Protein AF-A0A3M1EL61-F1 (afdb_monomer_lite)

Structure (mmCIF, N/CA/C/O backbone):
data_AF-A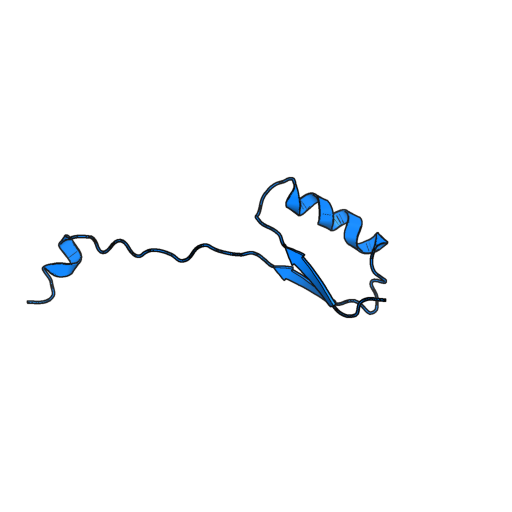0A3M1EL61-F1
#
_entry.id   AF-A0A3M1EL61-F1
#
loop_
_atom_site.group_PDB
_atom_site.id
_atom_site.type_symbol
_atom_site.label_atom_id
_atom_site.label_alt_id
_atom_site.label_comp_id
_atom_site.label_asym_id
_atom_site.label_entity_id
_atom_site.label_seq_id
_atom_site.pdbx_PDB_ins_code
_atom_site.Cartn_x
_atom_site.Cartn_y
_atom_site.Cartn_z
_atom_site.occupancy
_atom_site.B_iso_or_equiv
_atom_site.auth_seq_id
_atom_site.auth_comp_id
_atom_site.auth_asym_id
_atom_site.auth_atom_id
_atom_site.pdbx_PDB_model_num
ATOM 1 N N . MET A 1 1 ? -17.513 -3.387 9.319 1.00 77.00 1 MET A N 1
ATOM 2 C CA . MET A 1 1 ? -16.123 -2.879 9.284 1.00 77.00 1 MET A CA 1
ATOM 3 C C . MET A 1 1 ? -15.206 -3.962 8.746 1.00 77.00 1 MET A C 1
ATOM 5 O O . MET A 1 1 ? -15.463 -5.131 9.017 1.00 77.00 1 MET A O 1
ATOM 9 N N . TYR A 1 2 ? -14.185 -3.588 7.975 1.00 85.88 2 TYR A N 1
ATOM 10 C CA . TYR A 1 2 ? -13.191 -4.523 7.441 1.00 85.88 2 TYR A CA 1
ATOM 11 C C . TYR A 1 2 ? -12.082 -4.751 8.469 1.00 85.88 2 TYR A C 1
ATOM 13 O O . TYR A 1 2 ? -11.619 -3.795 9.071 1.00 85.88 2 TYR A O 1
ATOM 21 N N . ARG A 1 3 ? -11.656 -6.005 8.667 1.00 90.44 3 ARG A N 1
ATOM 22 C CA . ARG A 1 3 ? -10.514 -6.328 9.547 1.00 90.44 3 ARG A CA 1
ATOM 23 C C . ARG A 1 3 ? -9.168 -6.212 8.833 1.00 90.44 3 ARG A C 1
ATOM 25 O O . ARG A 1 3 ? -8.171 -5.889 9.463 1.00 90.44 3 ARG A O 1
ATOM 32 N N . LYS A 1 4 ? -9.147 -6.494 7.528 1.00 93.19 4 LYS A N 1
ATOM 33 C CA . LYS A 1 4 ? -7.971 -6.389 6.660 1.00 93.19 4 LYS A CA 1
ATOM 34 C C . LYS A 1 4 ? -8.373 -5.761 5.332 1.00 93.19 4 LYS A C 1
ATOM 36 O O . LYS A 1 4 ? -9.421 -6.119 4.792 1.00 93.19 4 LYS A O 1
ATOM 41 N N . VAL A 1 5 ? -7.546 -4.865 4.805 1.00 93.25 5 VAL A N 1
ATOM 42 C CA . VAL A 1 5 ? -7.739 -4.219 3.499 1.00 93.25 5 VAL A CA 1
ATOM 43 C C . VAL A 1 5 ? -6.459 -4.359 2.684 1.00 93.25 5 VAL A C 1
ATOM 45 O O . VAL A 1 5 ? -5.390 -3.963 3.140 1.00 93.25 5 VAL A O 1
ATOM 48 N N . LEU A 1 6 ? -6.575 -4.921 1.480 1.00 95.19 6 LEU A N 1
ATOM 49 C CA . LEU A 1 6 ? -5.478 -5.028 0.519 1.00 95.19 6 LEU A CA 1
ATOM 50 C C . LEU A 1 6 ? -5.449 -3.783 -0.374 1.00 95.19 6 LEU A C 1
ATOM 52 O O . LEU A 1 6 ? -6.461 -3.438 -0.983 1.00 95.19 6 LEU A O 1
ATOM 56 N N . ILE A 1 7 ? -4.293 -3.134 -0.464 1.00 95.06 7 ILE A N 1
ATOM 57 C CA . ILE A 1 7 ? -4.065 -1.917 -1.244 1.00 95.06 7 ILE A CA 1
ATOM 58 C C . ILE A 1 7 ? -3.034 -2.242 -2.329 1.00 95.06 7 ILE A C 1
ATOM 60 O O . ILE A 1 7 ? -1.839 -2.315 -2.027 1.00 95.06 7 ILE A O 1
ATOM 64 N N . PRO A 1 8 ? -3.467 -2.463 -3.581 1.00 95.50 8 PRO A N 1
ATOM 65 C CA . PRO A 1 8 ? -2.548 -2.652 -4.689 1.00 95.50 8 PRO A CA 1
ATOM 66 C C . PRO A 1 8 ? -1.889 -1.317 -5.055 1.00 95.50 8 PRO A C 1
ATOM 68 O O . PRO A 1 8 ? -2.572 -0.335 -5.342 1.00 95.50 8 PRO A O 1
ATOM 71 N N . LEU A 1 9 ? -0.561 -1.293 -5.055 1.00 97.12 9 LEU A N 1
ATOM 72 C CA . LEU A 1 9 ? 0.266 -0.174 -5.487 1.00 97.12 9 LEU A CA 1
ATOM 73 C C . LEU A 1 9 ? 1.169 -0.676 -6.607 1.00 97.12 9 LEU A C 1
ATOM 75 O O . LEU A 1 9 ? 1.991 -1.555 -6.380 1.00 97.12 9 LEU A O 1
ATOM 79 N N . ASP A 1 10 ? 1.025 -0.134 -7.812 1.00 94.38 10 ASP A N 1
ATOM 80 C CA . ASP A 1 10 ? 1.857 -0.463 -8.981 1.00 94.38 10 ASP A CA 1
ATOM 81 C C . ASP A 1 10 ? 3.021 0.527 -9.185 1.00 94.38 10 ASP A C 1
ATOM 83 O O . ASP A 1 10 ? 3.783 0.403 -10.138 1.00 94.38 10 ASP A O 1
ATOM 87 N N . GLY A 1 11 ? 3.167 1.504 -8.282 1.00 93.69 11 GLY A N 1
ATOM 88 C CA . GLY A 1 11 ? 4.146 2.591 -8.376 1.00 93.69 11 GLY A CA 1
ATOM 89 C C . GLY A 1 11 ? 3.715 3.741 -9.292 1.00 93.69 11 GLY A C 1
ATOM 90 O O . GLY A 1 11 ? 4.454 4.711 -9.453 1.00 93.69 11 GLY A O 1
ATOM 91 N N . SER A 1 12 ? 2.524 3.673 -9.898 1.00 97.19 12 SER A N 1
ATOM 92 C CA . SER A 1 12 ? 1.990 4.792 -10.667 1.00 97.19 12 SER A CA 1
ATOM 93 C C . SER A 1 12 ? 1.503 5.913 -9.735 1.00 97.19 12 SER A C 1
ATOM 95 O O . SER A 1 12 ? 0.877 5.646 -8.701 1.00 97.19 12 SER A O 1
ATOM 97 N N . PRO A 1 13 ? 1.648 7.194 -10.133 1.00 96.69 13 PRO A N 1
ATOM 98 C CA . PRO A 1 13 ? 1.083 8.313 -9.377 1.00 96.69 13 PRO A CA 1
ATOM 99 C C . PRO A 1 13 ? -0.439 8.249 -9.219 1.00 96.69 13 PRO A C 1
ATOM 101 O O . PRO A 1 13 ? -1.006 8.975 -8.407 1.00 96.69 13 PRO A O 1
ATOM 104 N N . PHE A 1 14 ? -1.127 7.452 -10.040 1.00 96.06 14 PHE A N 1
ATOM 105 C CA . PHE A 1 14 ? -2.563 7.244 -9.925 1.00 96.06 14 PHE A CA 1
ATOM 106 C C . PHE A 1 14 ? -2.894 6.281 -8.782 1.00 96.06 14 PHE A C 1
ATOM 108 O O . PHE A 1 14 ? -3.742 6.613 -7.954 1.00 96.06 1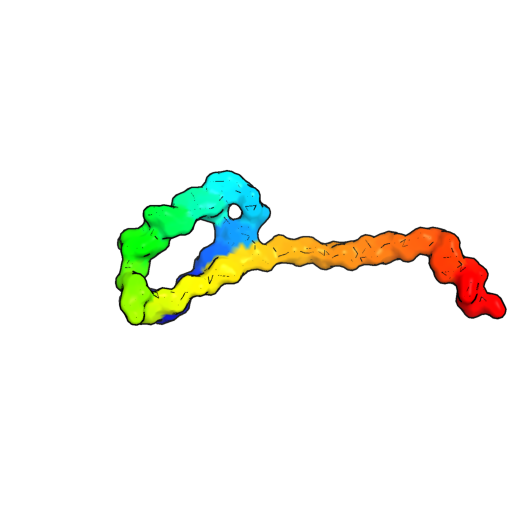4 PHE A O 1
ATOM 115 N N . ALA A 1 15 ? -2.202 5.141 -8.696 1.00 95.75 15 ALA A N 1
ATOM 116 C CA . ALA A 1 15 ? -2.428 4.160 -7.639 1.00 95.75 15 ALA A CA 1
ATOM 117 C C . ALA A 1 15 ? -2.111 4.728 -6.247 1.00 95.75 15 ALA A C 1
ATOM 119 O O . ALA A 1 15 ? -2.883 4.522 -5.314 1.00 95.75 15 ALA A O 1
ATOM 120 N N . GLU A 1 16 ? -1.046 5.523 -6.103 1.00 95.31 16 GLU A N 1
ATOM 121 C CA . GLU A 1 16 ? -0.648 6.101 -4.807 1.00 95.31 16 GLU A CA 1
ATOM 122 C C . GLU A 1 16 ? -1.668 7.091 -4.218 1.00 95.31 16 GLU A C 1
ATOM 124 O O . GLU A 1 16 ? -1.723 7.284 -3.001 1.00 95.31 16 GLU A O 1
ATOM 129 N N . ARG A 1 17 ? -2.543 7.681 -5.044 1.00 95.00 17 ARG A N 1
ATOM 130 C CA . ARG A 1 17 ? -3.569 8.641 -4.586 1.00 95.00 17 ARG A CA 1
ATOM 131 C C . ARG A 1 17 ? -4.600 8.031 -3.643 1.00 95.00 17 ARG A C 1
ATOM 133 O O . ARG A 1 17 ? -5.323 8.780 -2.989 1.00 95.00 17 ARG A O 1
ATOM 140 N N . ILE A 1 18 ? -4.681 6.703 -3.546 1.00 92.81 18 ILE A N 1
ATOM 141 C CA . ILE A 1 18 ? -5.575 6.049 -2.589 1.00 92.81 18 ILE A CA 1
ATOM 142 C C . ILE A 1 18 ? -5.135 6.273 -1.138 1.00 92.81 18 ILE A C 1
ATOM 144 O O . ILE A 1 18 ? -5.991 6.400 -0.265 1.00 92.81 18 ILE A O 1
ATOM 148 N N . LEU A 1 19 ? -3.826 6.376 -0.876 1.00 91.56 19 LEU A N 1
ATOM 149 C CA . LEU A 1 19 ? -3.252 6.418 0.472 1.00 91.56 19 LEU A CA 1
ATOM 150 C C . LEU A 1 19 ? -3.877 7.488 1.390 1.00 91.56 19 LEU A C 1
ATOM 152 O O . LEU A 1 19 ? -4.373 7.121 2.456 1.00 91.56 19 LEU A O 1
ATOM 156 N N . PRO A 1 20 ? -3.986 8.771 0.985 1.00 91.75 20 PRO A N 1
ATOM 157 C CA . PRO A 1 20 ? -4.614 9.811 1.811 1.00 91.75 20 PRO A CA 1
ATOM 158 C C . PRO A 1 20 ? -6.142 9.681 1.946 1.00 91.75 20 PRO A C 1
ATOM 160 O O . PRO A 1 20 ? -6.800 10.551 2.519 1.00 91.75 20 PRO A O 1
ATOM 163 N N . HIS A 1 21 ? -6.767 8.668 1.347 1.00 90.81 21 HIS A N 1
ATOM 164 C CA . HIS A 1 21 ? -8.219 8.468 1.372 1.00 90.81 21 HIS A CA 1
ATOM 165 C C . HIS A 1 21 ? -8.638 7.241 2.180 1.00 90.81 21 HIS A C 1
ATOM 167 O O . HIS A 1 21 ? -9.813 7.124 2.529 1.00 90.81 21 HIS A O 1
ATOM 173 N N . ILE A 1 22 ? -7.691 6.366 2.526 1.00 88.50 22 ILE A N 1
ATOM 174 C CA . ILE A 1 22 ? -7.954 5.115 3.241 1.00 88.50 22 ILE A CA 1
ATOM 175 C C . ILE A 1 22 ? -8.545 5.366 4.630 1.00 88.50 22 ILE A C 1
ATOM 177 O O . ILE A 1 22 ? -9.487 4.678 5.015 1.00 88.50 22 ILE A O 1
ATOM 181 N N . GLU A 1 23 ? -8.073 6.386 5.350 1.00 82.94 23 GLU A N 1
ATOM 182 C CA . GLU A 1 23 ? -8.570 6.722 6.694 1.00 82.94 23 GLU A CA 1
ATOM 183 C C . GLU A 1 23 ? -10.064 7.076 6.720 1.00 82.94 23 GLU A C 1
ATOM 185 O O . GLU A 1 23 ? -10.714 6.923 7.748 1.00 82.94 23 GLU A O 1
ATOM 190 N N . ARG A 1 24 ? -10.641 7.507 5.589 1.00 85.94 24 ARG A N 1
ATOM 191 C CA . ARG A 1 24 ? -12.089 7.754 5.478 1.00 85.94 24 ARG A CA 1
ATOM 192 C C . ARG A 1 24 ? -12.902 6.488 5.206 1.00 85.94 24 ARG A C 1
ATOM 194 O O . ARG A 1 24 ? -14.122 6.516 5.336 1.00 85.94 24 ARG A O 1
ATOM 201 N N . LEU A 1 25 ? -12.251 5.409 4.777 1.00 81.19 25 LEU A N 1
ATOM 202 C CA . LEU A 1 25 ? -12.884 4.148 4.381 1.00 81.19 25 LEU A CA 1
ATOM 203 C C . LEU A 1 25 ? -12.828 3.087 5.486 1.00 81.19 25 LEU A C 1
ATOM 205 O O . LEU A 1 25 ? -13.590 2.119 5.448 1.00 81.19 25 LEU A O 1
ATOM 209 N N . ILE A 1 26 ? -11.938 3.256 6.462 1.00 86.19 26 ILE A N 1
ATOM 210 C CA . ILE A 1 26 ? -11.700 2.302 7.545 1.00 86.19 26 ILE A CA 1
ATOM 211 C C . ILE A 1 26 ? -11.830 2.999 8.897 1.00 86.19 26 ILE A C 1
ATOM 213 O O . ILE A 1 26 ? -11.577 4.192 9.017 1.00 86.19 26 ILE A O 1
ATOM 217 N N . SER A 1 27 ? -12.146 2.239 9.943 1.00 78.31 27 SER A N 1
ATOM 218 C CA . SER A 1 27 ? -11.854 2.700 11.301 1.00 78.31 27 SER A CA 1
ATOM 219 C C . SER A 1 27 ? -10.438 2.246 11.642 1.00 78.31 27 SER A C 1
ATOM 221 O O . SER A 1 27 ? -10.129 1.049 11.655 1.00 78.31 27 SER A O 1
ATOM 223 N N . SER A 1 28 ? -9.565 3.235 11.831 1.00 68.19 28 SER A N 1
ATOM 224 C CA . SER A 1 28 ? -8.110 3.083 11.926 1.00 68.19 28 SER A CA 1
ATOM 225 C C . SER A 1 28 ? -7.647 2.246 13.120 1.00 68.19 28 SER A C 1
ATOM 227 O O . SER A 1 28 ? -6.538 1.727 13.095 1.00 68.19 28 SER A O 1
ATOM 229 N N . ALA A 1 29 ? -8.492 2.070 14.140 1.00 74.50 29 ALA A N 1
ATOM 230 C CA . ALA A 1 29 ? -8.136 1.345 15.357 1.00 74.50 29 ALA A CA 1
ATOM 231 C C . ALA A 1 29 ? -8.196 -0.190 15.222 1.00 74.50 29 ALA A C 1
ATOM 233 O O . ALA A 1 29 ? -7.577 -0.889 16.018 1.00 74.50 29 ALA A O 1
A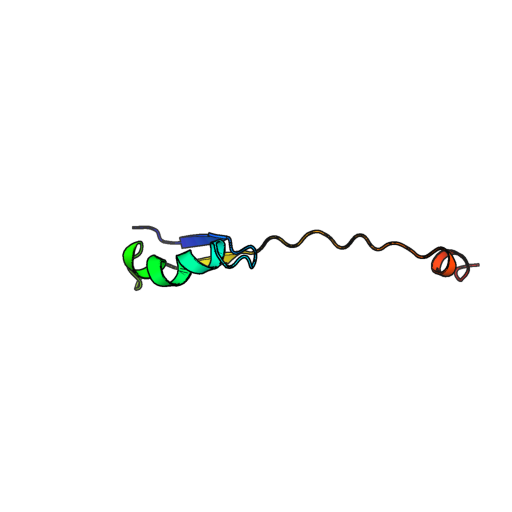TOM 234 N N . GLU A 1 30 ? -8.924 -0.729 14.237 1.00 82.62 30 GLU A N 1
ATOM 235 C CA . GLU A 1 30 ? -9.191 -2.180 14.137 1.00 82.62 30 GLU A CA 1
ATOM 236 C C . GLU A 1 3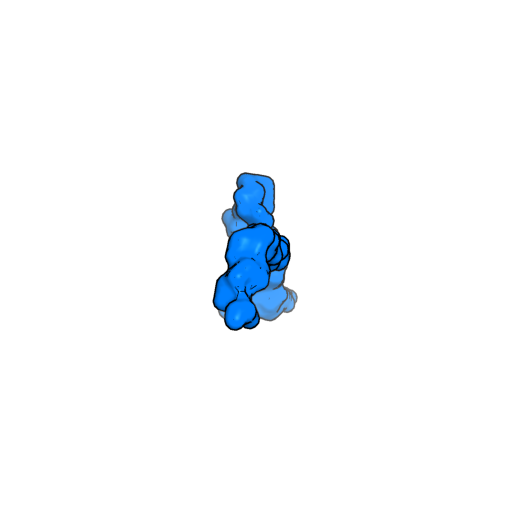0 ? -8.898 -2.779 12.753 1.00 82.62 30 GLU A C 1
ATOM 238 O O . GLU A 1 30 ? -9.170 -3.958 12.513 1.00 82.62 30 GLU A O 1
ATOM 243 N N . THR A 1 31 ? -8.369 -1.975 11.828 1.00 91.69 31 THR A N 1
ATOM 244 C CA . THR A 1 31 ? -8.181 -2.388 10.433 1.00 91.69 31 THR A CA 1
ATOM 245 C C . THR A 1 31 ? -6.700 -2.499 10.089 1.00 91.69 31 THR A C 1
ATOM 247 O O . THR A 1 31 ? -5.972 -1.512 10.111 1.00 91.69 31 THR A O 1
ATOM 250 N N . GLU A 1 32 ? -6.263 -3.695 9.706 1.00 91.94 32 GLU A N 1
ATOM 251 C CA . GLU A 1 32 ? -4.931 -3.936 9.150 1.00 91.94 32 GLU A CA 1
ATOM 252 C C . GLU A 1 32 ? -4.892 -3.519 7.674 1.00 91.94 32 GLU A C 1
ATOM 254 O O . GLU A 1 32 ? -5.738 -3.929 6.871 1.00 91.94 32 GLU A O 1
ATOM 259 N N . LEU A 1 33 ? -3.891 -2.721 7.307 1.00 93.00 33 LEU A N 1
ATOM 260 C CA . LEU A 1 33 ? -3.650 -2.300 5.931 1.00 93.00 33 LEU A CA 1
ATOM 261 C C . LEU A 1 33 ? -2.496 -3.096 5.332 1.00 93.00 33 LEU A C 1
ATOM 263 O O . LEU A 1 33 ? -1.379 -3.059 5.841 1.00 93.00 33 LEU A O 1
ATOM 267 N N . ILE A 1 34 ? -2.769 -3.795 4.234 1.00 95.50 34 ILE A N 1
ATOM 268 C CA . ILE A 1 34 ? -1.793 -4.613 3.516 1.00 95.50 34 ILE A CA 1
ATOM 269 C C . ILE A 1 34 ? -1.472 -3.910 2.205 1.00 95.50 34 ILE A C 1
ATOM 271 O O . ILE A 1 34 ? -2.287 -3.907 1.285 1.00 95.50 34 ILE A O 1
ATOM 275 N N . LEU A 1 35 ? -0.284 -3.324 2.109 1.00 95.75 35 LEU A N 1
ATOM 276 C CA . LEU A 1 35 ? 0.217 -2.760 0.859 1.00 95.75 35 LEU A CA 1
ATOM 277 C C . LEU A 1 35 ? 0.786 -3.899 0.010 1.00 95.75 35 LEU A C 1
ATOM 279 O O . LEU A 1 35 ? 1.547 -4.730 0.507 1.00 95.75 35 LEU A O 1
ATOM 283 N N . PHE A 1 36 ? 0.403 -3.950 -1.261 1.00 96.62 36 PHE A N 1
ATOM 284 C CA . PHE A 1 36 ? 0.730 -5.052 -2.157 1.00 96.62 36 PHE A CA 1
ATOM 285 C C . PHE A 1 36 ? 1.202 -4.541 -3.512 1.00 96.62 36 PHE A C 1
ATOM 287 O O . PHE A 1 36 ? 0.576 -3.668 -4.102 1.00 96.62 36 PHE A O 1
ATOM 294 N N . HIS A 1 37 ? 2.280 -5.126 -4.023 1.00 96.44 37 HIS A N 1
ATOM 295 C CA . HIS A 1 37 ? 2.828 -4.826 -5.339 1.00 96.44 37 HIS A CA 1
ATOM 296 C C . HIS A 1 37 ? 3.148 -6.139 -6.057 1.00 96.44 37 HIS A C 1
ATOM 298 O O . HIS A 1 37 ? 3.733 -7.046 -5.460 1.00 96.44 37 HIS A O 1
ATOM 304 N N . VAL A 1 38 ? 2.762 -6.244 -7.329 1.00 94.56 38 VAL A N 1
ATOM 305 C CA . VAL A 1 38 ? 3.113 -7.384 -8.184 1.00 94.56 38 VAL A CA 1
ATOM 306 C C . VAL A 1 38 ? 4.379 -7.029 -8.946 1.00 94.56 38 VAL A C 1
ATOM 308 O O . VAL A 1 38 ? 4.380 -6.076 -9.717 1.00 94.56 38 VAL A O 1
ATOM 311 N N . VAL A 1 39 ? 5.431 -7.820 -8.754 1.00 93.19 39 VAL A N 1
ATOM 312 C CA . VAL A 1 39 ? 6.675 -7.707 -9.522 1.00 93.19 39 VAL A CA 1
ATOM 313 C C . VAL A 1 39 ? 6.666 -8.775 -10.607 1.00 93.19 39 VAL A C 1
ATOM 315 O O . VAL A 1 39 ? 6.385 -9.942 -10.322 1.00 93.19 39 VAL A O 1
ATOM 318 N N . GLU A 1 40 ? 6.977 -8.391 -11.844 1.00 89.12 40 GLU A N 1
ATOM 319 C CA . GLU A 1 40 ? 7.173 -9.368 -12.912 1.00 89.12 40 GLU A CA 1
ATOM 320 C C . GLU A 1 40 ? 8.373 -10.281 -12.604 1.00 89.12 40 GLU A C 1
ATOM 322 O O . GLU A 1 40 ? 9.392 -9.820 -12.081 1.00 89.12 40 GLU A O 1
ATOM 327 N N . PRO A 1 41 ? 8.290 -11.584 -12.917 1.00 87.44 41 PRO A N 1
ATOM 328 C CA . PRO A 1 41 ? 9.410 -12.488 -12.712 1.00 87.44 41 PRO A CA 1
ATOM 329 C C . PRO A 1 41 ? 10.609 -12.056 -13.564 1.00 87.44 41 PRO A C 1
ATOM 331 O O . PRO A 1 41 ? 10.485 -11.798 -14.762 1.00 87.44 41 PRO A O 1
ATOM 334 N N . PHE A 1 42 ? 11.799 -12.036 -12.960 1.00 82.25 42 PHE A N 1
ATOM 335 C CA . PHE A 1 42 ? 13.036 -11.836 -13.707 1.00 82.25 42 PHE A CA 1
ATOM 336 C C . PHE A 1 42 ? 13.269 -13.031 -14.637 1.00 82.25 42 PHE A C 1
ATOM 338 O O . PHE A 1 42 ? 13.620 -14.125 -14.191 1.00 82.25 42 PHE A O 1
ATOM 345 N N . HIS A 1 43 ? 13.117 -12.825 -15.943 1.00 76.25 43 HIS A N 1
ATOM 346 C CA . HIS A 1 43 ? 13.634 -13.767 -16.925 1.00 76.25 43 HIS A CA 1
ATOM 347 C C . HIS A 1 43 ? 15.153 -13.614 -16.963 1.00 76.25 43 HIS A C 1
ATOM 349 O O . HIS A 1 43 ? 15.678 -12.658 -17.532 1.00 76.25 43 HIS A O 1
ATOM 355 N N . HIS A 1 44 ? 15.869 -14.546 -16.335 1.00 68.94 44 HIS A N 1
ATOM 356 C CA . HIS A 1 44 ? 17.315 -14.620 -16.480 1.00 68.94 44 HIS A CA 1
ATOM 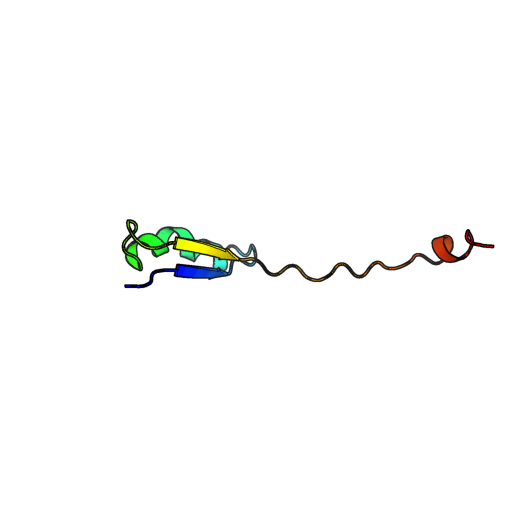357 C C . HIS A 1 44 ? 17.621 -14.986 -17.937 1.00 68.94 44 HIS A C 1
ATOM 359 O O . HIS A 1 44 ? 17.560 -16.154 -18.324 1.00 68.94 44 HIS A O 1
ATOM 365 N N . ILE A 1 45 ? 17.924 -13.989 -18.770 1.00 69.50 45 ILE A N 1
ATOM 366 C CA . ILE A 1 45 ? 18.486 -14.236 -20.095 1.00 69.50 45 ILE A CA 1
ATOM 367 C C . ILE A 1 45 ? 19.884 -14.796 -19.837 1.00 69.50 45 ILE A C 1
ATOM 369 O O . ILE A 1 45 ? 20.812 -14.061 -19.517 1.00 69.50 45 ILE A O 1
ATOM 373 N N . MET A 1 46 ? 20.022 -16.122 -19.884 1.00 65.00 46 MET A N 1
ATOM 374 C CA . MET A 1 46 ? 21.332 -16.766 -19.918 1.00 65.00 46 MET A CA 1
ATOM 375 C C . MET A 1 46 ? 22.066 -16.218 -21.138 1.00 65.00 46 MET A C 1
ATOM 377 O O . MET A 1 46 ? 21.659 -16.485 -22.272 1.00 65.00 46 MET A O 1
ATOM 381 N N . SER A 1 47 ? 23.120 -15.435 -20.914 1.00 68.00 47 SER A N 1
ATOM 382 C CA . SER A 1 47 ? 23.984 -15.046 -22.014 1.00 68.00 47 SER A CA 1
ATOM 383 C C . SER A 1 47 ? 24.648 -16.309 -22.583 1.00 68.00 47 SER A C 1
ATOM 385 O O . SER A 1 47 ? 24.948 -17.244 -21.825 1.00 68.00 47 SER A O 1
ATOM 387 N N . PRO A 1 48 ? 24.864 -16.391 -23.907 1.00 63.22 48 PRO A N 1
ATOM 388 C CA . PRO A 1 48 ? 25.536 -17.533 -24.523 1.00 63.22 48 PRO A CA 1
ATOM 389 C C . PRO A 1 48 ? 26.882 -17.859 -23.859 1.00 63.22 48 PRO A C 1
ATOM 391 O O . PRO A 1 48 ? 27.241 -19.032 -23.761 1.00 63.22 48 PRO A O 1
ATOM 394 N N . GLU A 1 49 ? 27.582 -16.846 -23.334 1.00 65.38 49 GLU A N 1
ATOM 395 C CA . GLU A 1 49 ? 28.875 -17.005 -22.657 1.00 65.38 49 GLU A CA 1
ATOM 396 C C . GLU A 1 49 ? 28.800 -17.902 -21.409 1.00 65.38 49 GLU A C 1
ATOM 398 O O . GLU A 1 49 ? 29.746 -18.631 -21.118 1.00 65.38 49 GLU A O 1
ATOM 403 N N . THR A 1 50 ? 27.660 -17.930 -20.707 1.00 62.16 50 THR A N 1
ATOM 404 C CA . THR A 1 50 ? 27.487 -18.740 -19.486 1.00 62.16 50 THR A CA 1
ATOM 405 C C . THR A 1 50 ? 27.418 -20.246 -19.796 1.00 62.16 50 THR A C 1
ATOM 407 O O . THR A 1 50 ? 27.753 -21.073 -18.950 1.00 62.16 50 THR A O 1
ATOM 410 N N . ARG A 1 51 ? 27.049 -20.640 -21.026 1.00 57.16 51 ARG A N 1
ATOM 411 C CA . ARG A 1 51 ? 26.976 -22.058 -21.442 1.00 57.16 51 ARG A CA 1
ATOM 412 C C . ARG A 1 51 ? 28.344 -22.678 -21.736 1.00 57.16 51 ARG A C 1
ATOM 414 O O . ARG A 1 51 ? 28.458 -23.898 -21.703 1.00 57.16 51 ARG A O 1
ATOM 421 N N . ALA A 1 52 ? 29.356 -21.865 -22.036 1.00 60.41 52 ALA A N 1
ATOM 422 C CA . ALA A 1 52 ? 30.668 -22.335 -22.484 1.00 60.41 52 ALA A CA 1
ATOM 423 C C . ALA A 1 52 ? 31.646 -22.661 -21.336 1.00 60.41 52 ALA A C 1
ATOM 425 O O . ALA A 1 52 ? 32.693 -23.242 -21.588 1.00 60.41 52 ALA A O 1
ATOM 426 N N . GLY A 1 53 ? 31.318 -22.305 -20.088 1.00 56.41 53 GLY A N 1
ATOM 427 C CA . GLY A 1 53 ? 32.183 -22.515 -18.916 1.00 56.41 53 GLY A CA 1
ATOM 428 C C . GLY A 1 53 ? 31.913 -23.790 -18.104 1.00 56.41 53 GLY A C 1
ATOM 429 O O . GLY A 1 53 ? 32.413 -23.899 -16.989 1.00 56.41 53 GLY A O 1
ATOM 430 N N . LEU A 1 54 ? 31.089 -2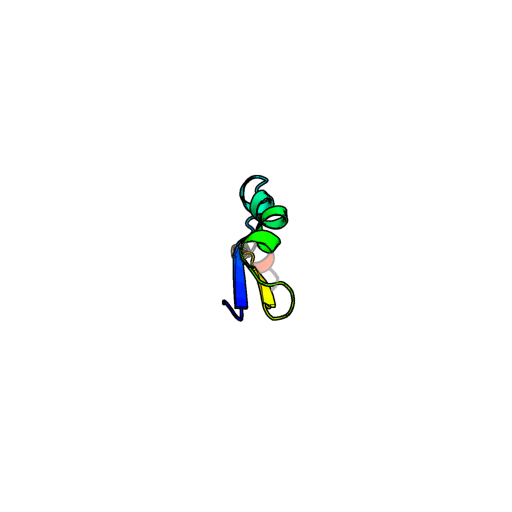4.716 -18.611 1.00 57.38 54 LEU A N 1
ATOM 431 C CA . LEU A 1 54 ? 30.672 -25.955 -17.923 1.00 57.38 54 LEU A CA 1
ATOM 432 C C . LEU A 1 54 ? 31.177 -27.251 -18.593 1.00 57.38 54 LEU A C 1
ATOM 434 O O . LEU A 1 54 ? 30.689 -28.335 -18.275 1.00 57.38 54 LEU A O 1
ATOM 438 N N . THR A 1 55 ? 32.155 -27.147 -19.491 1.00 53.53 55 THR A N 1
ATOM 439 C CA . THR A 1 55 ? 32.932 -28.278 -20.037 1.00 53.53 55 THR A CA 1
ATOM 440 C C . THR A 1 55 ? 34.381 -28.152 -19.620 1.00 53.53 55 THR A C 1
ATOM 442 O O . THR A 1 55 ? 34.972 -29.187 -19.249 1.00 53.53 55 THR A O 1
#

pLDDT: mean 83.87, std 13.22, range [53.53, 97.19]

Secondary structure (DSSP, 8-state):
--SEEEEE--S-TTGGGGGGGGGGTS-TTT-EEEEE-PPPP------HHHHTT--

Sequence (55 aa):
MYRKVLIPLDGSPFAERILPHIERLISSAETELILFHVVEPFHHIMSPETRAGLT

Foldseek 3Di:
DAQEDEQEDAPDPVSCVCVVVVVVVDPPPRYHYHYDYDDDDDPPPPDPVNVVPPD

Radius of gyration: 20.38 Å; chains: 1; bounding box: 49×38×40 Å